Protein AF-A0A376CWV5-F1 (afdb_monomer)

Mean predicted aligned error: 5.67 Å

Nearest PDB structures (foldseek):
  1bi3-assembly1_A  TM=5.026E-01  e=1.305E-01  Corynebacterium diphtheriae
  7b24-assembly1_B  TM=5.059E-01  e=2.778E-01  Saccharopolyspora erythraea NRRL 2338
  5eeg-assembly1_B  TM=7.742E-01  e=1.175E+00  Streptomyces peucetius
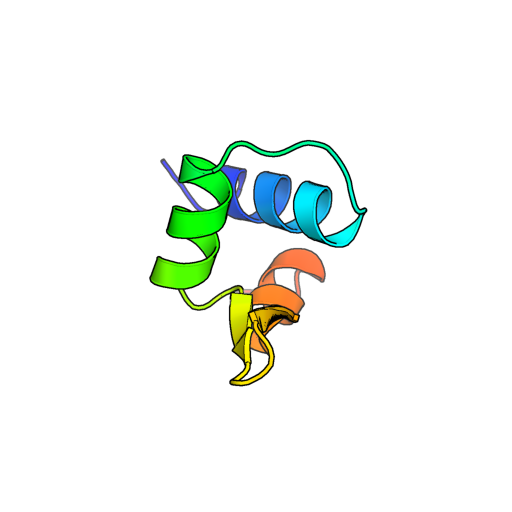  7pgj-assembly1_A-2  TM=7.692E-01  e=1.175E+00  Streptomyces peucetius
  5eeg-assembly1_A  TM=7.735E-01  e=1.259E+00  Streptomyces peucetius

Solvent-accessible surface area (backbone atoms only — not comparable to full-atom values): 3513 Å² total; per-residue (Å²): 140,68,71,62,63,56,36,52,50,51,48,34,50,75,68,74,41,94,73,53,72,67,59,52,49,53,36,39,74,72,49,26,31,44,73,46,97,85,71,49,77,42,76,28,74,62,30,49,30,52,63,72,52,67,71,59,85,125

pLDDT: mean 84.07, std 14.57, range [38.97, 93.81]

Sequence (58 aa):
MTANNDRFTLRRWAAAKHITKAQLADLIDKGYITTLDDGTHRLTPVGTALITGKDTTL

Secondary structure (DSSP, 8-state):
--SHHHHHHHHHHHTT----HHHHHHHHHTTSEEE-TTS-EEE-HHHHHHHHT-----

Structure (mmCIF, N/CA/C/O backbone):
data_AF-A0A376CWV5-F1
#
_entry.id   AF-A0A376CWV5-F1
#
loop_
_atom_site.group_PDB
_atom_site.id
_atom_site.type_symbol
_atom_site.label_atom_id
_atom_site.label_alt_id
_atom_site.label_comp_id
_atom_site.label_asym_id
_atom_site.label_entity_id
_atom_site.label_seq_id
_atom_site.pdbx_PDB_ins_code
_atom_site.Cartn_x
_atom_site.Cartn_y
_atom_site.Cartn_z
_atom_site.occupancy
_atom_site.B_iso_or_equiv
_atom_site.auth_seq_id
_atom_site.auth_comp_id
_atom_site.auth_asym_id
_atom_site.auth_atom_id
_atom_site.pdbx_PDB_model_num
ATOM 1 N N . MET A 1 1 ? 10.917 -0.514 16.685 1.00 47.44 1 MET A N 1
ATOM 2 C CA . MET A 1 1 ? 11.549 0.232 15.577 1.00 47.44 1 MET A CA 1
ATOM 3 C C . MET A 1 1 ? 10.474 0.665 14.589 1.00 47.44 1 MET A C 1
ATOM 5 O O . MET A 1 1 ? 10.043 -0.124 13.770 1.00 47.44 1 MET A O 1
ATOM 9 N N . THR A 1 2 ? 10.006 1.905 14.629 1.00 55.97 2 THR A N 1
ATOM 10 C CA . THR A 1 2 ? 8.817 2.308 15.409 1.00 55.97 2 THR A CA 1
ATOM 11 C C . THR A 1 2 ? 8.119 3.382 14.565 1.00 55.97 2 THR A C 1
ATOM 13 O O . THR A 1 2 ? 8.719 4.437 14.430 1.00 55.97 2 THR A O 1
ATOM 16 N N . ALA A 1 3 ? 6.975 3.097 13.921 1.00 59.62 3 ALA A N 1
ATOM 17 C CA . ALA A 1 3 ? 6.066 3.976 13.135 1.00 59.62 3 ALA A CA 1
ATOM 18 C C . ALA A 1 3 ? 6.654 5.009 12.126 1.00 59.62 3 ALA A C 1
ATOM 20 O O . ALA A 1 3 ? 6.250 5.058 10.965 1.00 59.62 3 ALA A O 1
ATOM 21 N N . ASN A 1 4 ? 7.634 5.822 12.521 1.00 69.06 4 ASN A N 1
ATOM 22 C CA . ASN A 1 4 ? 8.329 6.819 11.707 1.00 69.06 4 ASN A CA 1
ATOM 23 C C . ASN A 1 4 ? 9.029 6.235 10.474 1.00 69.06 4 ASN A C 1
ATOM 25 O O . ASN A 1 4 ? 9.009 6.860 9.413 1.00 69.06 4 ASN A O 1
ATOM 29 N N . ASN A 1 5 ? 9.625 5.042 10.583 1.00 81.81 5 ASN A N 1
ATOM 30 C CA . ASN A 1 5 ? 10.308 4.416 9.446 1.00 81.81 5 ASN A CA 1
ATOM 31 C C . ASN A 1 5 ? 9.306 3.910 8.391 1.00 81.81 5 ASN A C 1
ATOM 33 O O . ASN A 1 5 ? 9.545 4.033 7.188 1.00 81.81 5 ASN A O 1
ATOM 37 N N . ASP A 1 6 ? 8.145 3.428 8.840 1.00 85.75 6 ASP A N 1
ATOM 38 C CA . ASP A 1 6 ? 7.052 2.983 7.970 1.00 85.75 6 ASP A CA 1
ATOM 39 C C . ASP A 1 6 ? 6.418 4.168 7.254 1.00 85.75 6 ASP A C 1
ATOM 41 O O . ASP A 1 6 ? 6.263 4.145 6.037 1.00 85.75 6 ASP A O 1
ATOM 45 N N . ARG A 1 7 ? 6.159 5.260 7.981 1.00 87.88 7 ARG A N 1
ATOM 46 C CA . ARG A 1 7 ? 5.670 6.514 7.400 1.00 87.88 7 ARG A CA 1
ATOM 47 C C . ARG A 1 7 ? 6.616 7.057 6.328 1.00 87.88 7 ARG A C 1
ATOM 49 O O . ARG A 1 7 ? 6.159 7.504 5.276 1.00 87.88 7 ARG A O 1
ATOM 56 N N . PHE A 1 8 ? 7.926 7.031 6.579 1.00 89.06 8 PHE A N 1
ATOM 57 C CA . PHE A 1 8 ? 8.927 7.470 5.606 1.00 89.06 8 PHE A CA 1
ATOM 58 C C . PHE A 1 8 ? 8.932 6.576 4.359 1.00 89.06 8 PHE A C 1
ATOM 60 O O . PHE A 1 8 ? 8.909 7.077 3.234 1.00 89.06 8 PHE A O 1
ATOM 67 N N . THR A 1 9 ? 8.896 5.259 4.553 1.00 91.44 9 THR A N 1
ATOM 68 C CA . THR A 1 9 ? 8.880 4.270 3.467 1.00 91.44 9 THR A CA 1
ATOM 69 C C . THR A 1 9 ? 7.604 4.376 2.630 1.00 91.44 9 THR A C 1
ATOM 71 O O . THR A 1 9 ? 7.673 4.443 1.404 1.00 91.44 9 THR A O 1
ATOM 74 N N . LEU A 1 10 ? 6.448 4.506 3.281 1.00 90.62 10 LEU A N 1
ATOM 75 C CA . LEU A 1 10 ? 5.147 4.677 2.642 1.00 90.62 10 LEU A CA 1
ATOM 76 C C . LEU A 1 10 ? 5.061 5.993 1.856 1.00 90.62 10 LEU A C 1
ATOM 78 O O . LEU A 1 10 ? 4.548 6.011 0.740 1.00 90.62 10 LEU A O 1
ATOM 82 N N . ARG A 1 11 ? 5.630 7.087 2.382 1.00 91.06 11 ARG A N 1
ATOM 83 C CA . ARG A 1 11 ? 5.765 8.357 1.647 1.00 91.06 11 ARG A CA 1
ATOM 84 C C . ARG A 1 11 ? 6.631 8.219 0.398 1.00 91.06 11 ARG A C 1
ATOM 86 O O . ARG A 1 11 ? 6.288 8.789 -0.634 1.00 91.06 11 ARG A O 1
ATOM 93 N N . ARG A 1 12 ? 7.742 7.478 0.473 1.00 92.12 12 ARG A N 1
ATOM 94 C CA . ARG A 1 12 ? 8.596 7.214 -0.697 1.00 92.12 12 ARG A CA 1
ATOM 95 C C . ARG A 1 12 ? 7.850 6.400 -1.745 1.00 92.12 12 ARG A C 1
ATOM 97 O O . ARG A 1 12 ? 7.876 6.787 -2.908 1.00 92.12 12 ARG A O 1
ATOM 104 N N . TRP A 1 13 ? 7.150 5.349 -1.328 1.00 91.75 13 TRP A N 1
ATOM 105 C CA . TRP A 1 13 ? 6.312 4.552 -2.220 1.00 91.75 13 TRP A CA 1
ATOM 106 C C . TRP A 1 13 ? 5.236 5.403 -2.910 1.00 91.75 13 TRP A C 1
ATOM 108 O O . TRP A 1 13 ? 5.155 5.412 -4.135 1.00 91.75 13 TRP A O 1
ATOM 118 N N . ALA A 1 14 ? 4.484 6.199 -2.142 1.00 89.31 14 ALA A N 1
ATOM 119 C CA . ALA A 1 14 ? 3.430 7.071 -2.664 1.00 89.31 14 ALA A CA 1
ATOM 120 C C . ALA A 1 14 ? 3.960 8.148 -3.629 1.00 89.31 14 ALA A C 1
ATOM 122 O O . ALA A 1 14 ? 3.268 8.548 -4.558 1.00 89.31 14 ALA A O 1
ATOM 123 N N . ALA A 1 15 ? 5.202 8.600 -3.434 1.00 90.25 15 ALA A N 1
ATOM 124 C CA . ALA A 1 15 ? 5.896 9.526 -4.327 1.00 90.25 15 ALA A CA 1
ATOM 125 C C . ALA A 1 15 ? 6.592 8.832 -5.519 1.00 90.25 15 ALA A C 1
ATOM 127 O O . ALA A 1 15 ? 7.452 9.447 -6.155 1.00 90.25 15 ALA A O 1
ATOM 128 N N . ALA A 1 16 ? 6.284 7.554 -5.780 1.00 87.31 16 ALA A N 1
ATOM 129 C CA . ALA A 1 16 ? 6.912 6.716 -6.806 1.00 87.31 16 ALA A CA 1
ATOM 130 C C . ALA A 1 16 ? 8.454 6.685 -6.723 1.00 87.31 16 ALA A C 1
ATOM 132 O O . ALA A 1 16 ? 9.158 6.570 -7.728 1.00 87.31 16 ALA A O 1
ATOM 133 N N . LYS A 1 17 ? 9.010 6.820 -5.513 1.00 92.44 17 LYS A N 1
ATOM 134 C CA . LYS A 1 17 ? 10.450 6.698 -5.263 1.00 92.44 17 LYS A CA 1
ATOM 135 C C . LYS A 1 17 ? 10.834 5.234 -5.084 1.00 92.44 17 LYS A C 1
ATOM 137 O O . LYS A 1 17 ? 10.031 4.398 -4.682 1.00 92.44 17 LYS A O 1
ATOM 142 N N . HIS A 1 18 ? 12.113 4.955 -5.317 1.00 91.31 18 HIS A N 1
ATOM 143 C CA . HIS A 1 18 ? 12.677 3.627 -5.128 1.00 91.31 18 HIS A CA 1
ATOM 144 C C . HIS A 1 18 ? 12.543 3.159 -3.667 1.00 91.31 18 HIS A C 1
ATOM 146 O O . HIS A 1 18 ? 13.048 3.815 -2.749 1.00 91.31 18 HIS A O 1
ATOM 152 N N . ILE A 1 19 ? 11.907 2.003 -3.485 1.00 92.31 19 ILE A N 1
ATOM 153 C CA . ILE A 1 19 ? 11.843 1.234 -2.239 1.00 92.31 19 ILE A CA 1
ATOM 154 C C . ILE A 1 19 ? 12.194 -0.227 -2.540 1.00 92.31 19 ILE A C 1
ATOM 156 O O . ILE A 1 19 ? 12.104 -0.672 -3.684 1.00 92.31 19 ILE A O 1
ATOM 160 N N . THR A 1 20 ? 12.619 -0.980 -1.532 1.00 93.56 20 THR A N 1
ATOM 161 C CA . THR A 1 20 ? 12.937 -2.402 -1.709 1.00 93.56 20 THR A CA 1
ATOM 162 C C . THR A 1 20 ? 11.670 -3.262 -1.730 1.00 93.56 20 THR A C 1
ATOM 164 O O . THR A 1 20 ? 10.623 -2.874 -1.214 1.00 93.56 20 THR A O 1
ATOM 167 N N . LYS A 1 21 ? 11.767 -4.476 -2.290 1.00 90.81 21 LYS A N 1
ATOM 168 C CA . LYS A 1 21 ? 10.661 -5.450 -2.253 1.00 90.81 21 LYS A CA 1
ATOM 169 C C . LYS A 1 21 ? 10.243 -5.800 -0.821 1.00 90.81 21 LYS A C 1
ATOM 171 O O . LYS A 1 21 ? 9.055 -5.904 -0.558 1.00 90.81 21 LYS A O 1
ATOM 176 N N . ALA A 1 22 ? 11.208 -5.923 0.094 1.0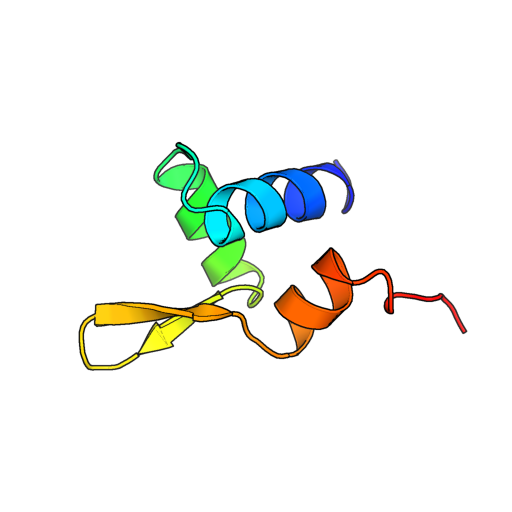0 91.56 22 ALA A N 1
ATOM 177 C CA . ALA A 1 22 ? 10.939 -6.169 1.511 1.00 91.56 22 ALA A CA 1
ATOM 178 C C . ALA A 1 22 ? 10.160 -5.009 2.150 1.00 91.56 22 ALA A C 1
ATOM 180 O O . ALA A 1 22 ? 9.176 -5.234 2.836 1.00 91.56 22 ALA A O 1
ATOM 181 N N . GLN A 1 23 ? 10.536 -3.763 1.842 1.00 91.69 23 GLN A N 1
ATOM 182 C CA . GLN A 1 23 ? 9.809 -2.577 2.298 1.00 91.69 23 GLN A CA 1
ATOM 183 C C . GLN A 1 23 ? 8.370 -2.536 1.781 1.00 91.69 23 GLN A C 1
ATOM 185 O O . GLN A 1 23 ? 7.467 -2.166 2.522 1.00 91.69 23 GLN A O 1
ATOM 190 N N . LEU A 1 24 ? 8.146 -2.906 0.519 1.00 91.12 24 LEU A N 1
ATOM 191 C CA . LEU A 1 24 ? 6.795 -2.986 -0.031 1.00 91.12 24 LEU A CA 1
ATOM 192 C C . LEU A 1 24 ? 5.976 -4.085 0.658 1.00 91.12 24 LEU A C 1
ATOM 194 O O . LEU A 1 24 ? 4.836 -3.834 1.038 1.00 91.12 24 LEU A O 1
ATOM 198 N N . ALA A 1 25 ? 6.565 -5.269 0.846 1.00 91.56 25 ALA A N 1
ATOM 199 C CA . ALA A 1 25 ? 5.923 -6.384 1.534 1.00 91.56 25 ALA A CA 1
ATOM 200 C C . ALA A 1 25 ? 5.534 -6.007 2.970 1.00 91.56 25 ALA A C 1
ATOM 202 O O . ALA A 1 25 ? 4.389 -6.220 3.347 1.00 91.56 25 ALA A O 1
ATOM 203 N N . ASP A 1 26 ? 6.422 -5.343 3.715 1.00 91.62 26 ASP A N 1
ATOM 204 C CA . ASP A 1 26 ? 6.133 -4.844 5.064 1.00 91.62 26 ASP A CA 1
ATOM 205 C C . ASP A 1 26 ? 4.951 -3.863 5.084 1.00 91.62 26 ASP A C 1
ATOM 207 O O . ASP A 1 26 ? 4.137 -3.886 6.003 1.00 91.62 26 ASP A 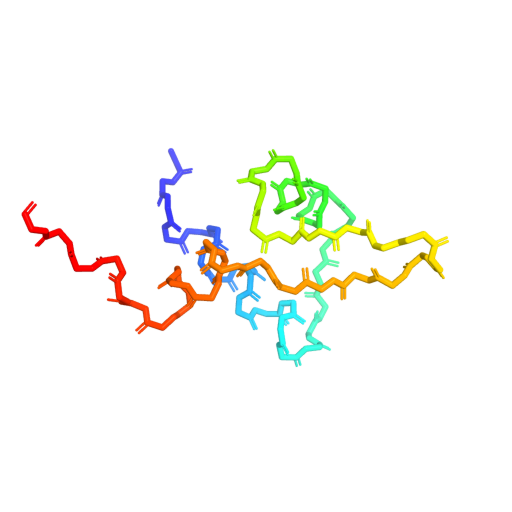O 1
ATOM 211 N N . LEU A 1 27 ? 4.837 -2.973 4.092 1.00 91.31 27 LEU A N 1
ATOM 212 C CA . LEU A 1 27 ? 3.723 -2.020 4.018 1.00 91.31 27 LEU A CA 1
ATOM 213 C C . LEU A 1 27 ? 2.387 -2.701 3.691 1.00 91.31 27 LEU A C 1
ATOM 215 O O . LEU A 1 27 ? 1.341 -2.226 4.138 1.00 91.31 27 LEU A O 1
ATOM 219 N N . ILE A 1 28 ? 2.420 -3.784 2.912 1.00 93.06 28 ILE A N 1
ATOM 220 C CA . ILE A 1 28 ? 1.242 -4.599 2.595 1.00 93.06 28 ILE A CA 1
ATOM 221 C C . ILE A 1 28 ? 0.836 -5.436 3.813 1.00 93.06 28 ILE A C 1
ATOM 223 O O . ILE A 1 28 ? -0.331 -5.421 4.189 1.00 93.06 28 ILE A O 1
ATOM 227 N N . ASP A 1 29 ? 1.796 -6.095 4.466 1.00 92.44 29 ASP A N 1
ATOM 228 C CA . ASP A 1 29 ? 1.582 -6.918 5.664 1.00 92.44 29 ASP A CA 1
ATOM 229 C C 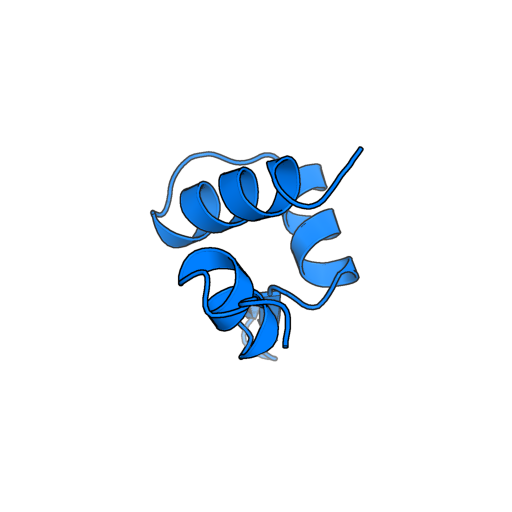. ASP A 1 29 ? 0.994 -6.095 6.820 1.00 92.44 29 ASP A C 1
ATOM 231 O O . ASP A 1 29 ? 0.040 -6.499 7.480 1.00 92.44 29 ASP A O 1
ATOM 235 N N . LYS A 1 30 ? 1.470 -4.854 6.982 1.00 89.81 30 LYS A N 1
ATOM 236 C CA . LYS A 1 30 ? 0.926 -3.886 7.950 1.00 89.81 30 LYS A CA 1
ATOM 237 C C . LYS A 1 30 ? -0.423 -3.280 7.542 1.00 89.81 30 LYS A C 1
ATOM 239 O O . LYS A 1 30 ? -0.989 -2.497 8.300 1.00 89.81 30 LYS A O 1
ATOM 244 N N . GLY A 1 31 ? -0.930 -3.580 6.345 1.00 91.94 31 GLY A N 1
ATOM 245 C CA . GLY A 1 31 ? -2.218 -3.087 5.855 1.00 91.94 31 GLY A CA 1
ATOM 246 C C 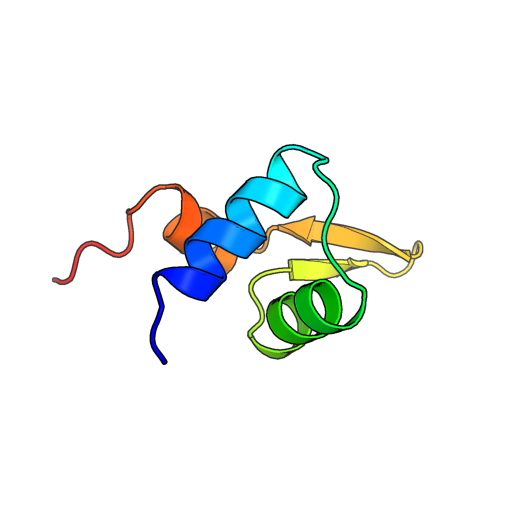. GLY A 1 31 ? -2.228 -1.613 5.433 1.00 91.94 31 GLY A C 1
ATOM 247 O O . GLY A 1 31 ? -3.301 -1.021 5.297 1.00 91.94 31 GLY A O 1
ATOM 248 N N . TYR A 1 32 ? -1.068 -0.990 5.206 1.00 92.38 32 TYR A N 1
ATOM 249 C CA . TYR A 1 32 ? -0.982 0.385 4.687 1.00 92.38 32 TYR A CA 1
ATOM 250 C C . TYR A 1 32 ? -1.200 0.462 3.173 1.00 92.38 32 TYR A C 1
ATOM 252 O O . TYR A 1 32 ? -1.636 1.493 2.650 1.00 92.38 32 TYR A O 1
ATOM 260 N N . ILE A 1 33 ? -0.892 -0.629 2.475 1.00 93.31 33 ILE A N 1
ATOM 261 C CA . ILE A 1 33 ? -1.099 -0.807 1.041 1.00 93.31 33 ILE A CA 1
ATOM 262 C C . ILE A 1 33 ? -1.936 -2.068 0.847 1.00 93.31 33 ILE A C 1
ATOM 264 O O . ILE A 1 33 ? -1.710 -3.081 1.500 1.00 93.31 33 ILE A O 1
ATOM 268 N N . THR A 1 34 ? -2.899 -2.008 -0.063 1.00 93.81 34 THR A N 1
ATOM 269 C CA . THR A 1 34 ? -3.642 -3.173 -0.534 1.00 93.81 34 THR A CA 1
ATOM 270 C C . THR A 1 34 ? -3.254 -3.480 -1.974 1.00 93.81 34 THR A C 1
ATOM 272 O O . THR A 1 34 ? -2.915 -2.575 -2.741 1.00 93.81 34 THR A O 1
ATOM 275 N N . THR A 1 35 ? -3.286 -4.758 -2.332 1.00 93.44 35 THR A N 1
ATOM 276 C CA . THR A 1 35 ? -3.114 -5.208 -3.713 1.00 93.44 35 THR A CA 1
ATOM 277 C C . THR A 1 35 ? -4.487 -5.583 -4.237 1.00 93.44 35 THR A C 1
ATOM 279 O O . THR A 1 35 ? -5.180 -6.388 -3.622 1.00 93.44 35 THR A O 1
ATOM 282 N N . LEU A 1 36 ? -4.888 -4.945 -5.328 1.00 91.19 36 LEU A N 1
ATOM 283 C CA . LEU A 1 36 ? -6.126 -5.231 -6.034 1.00 91.19 36 LEU A CA 1
ATOM 284 C C . LEU A 1 36 ? -5.962 -6.470 -6.924 1.00 91.19 36 LEU A C 1
ATOM 286 O O . LEU A 1 36 ? -4.843 -6.878 -7.239 1.00 91.19 36 LEU A O 1
ATOM 290 N N . ASP A 1 37 ? -7.083 -7.037 -7.367 1.00 90.44 37 ASP A N 1
ATOM 291 C CA . ASP A 1 37 ? -7.111 -8.246 -8.203 1.00 90.44 37 ASP A CA 1
ATOM 292 C C . ASP A 1 37 ? -6.418 -8.073 -9.569 1.00 90.44 37 ASP A C 1
ATOM 294 O O . ASP A 1 37 ? -6.009 -9.049 -10.193 1.00 90.44 37 ASP A O 1
ATOM 298 N N . ASP A 1 38 ? -6.242 -6.831 -10.025 1.00 91.75 38 ASP A N 1
ATOM 299 C CA . ASP A 1 38 ? -5.503 -6.472 -11.243 1.00 91.75 38 ASP A CA 1
ATOM 300 C C . ASP A 1 38 ? -3.975 -6.394 -11.031 1.00 91.75 38 ASP A C 1
ATOM 302 O O . ASP A 1 38 ? -3.232 -6.052 -11.951 1.00 91.75 38 ASP A O 1
ATOM 306 N N . GLY A 1 39 ? -3.494 -6.692 -9.819 1.00 88.00 39 GLY A N 1
ATOM 307 C CA . GLY A 1 39 ? -2.091 -6.561 -9.427 1.00 88.00 39 GLY A CA 1
ATOM 308 C C . GLY A 1 39 ? -1.675 -5.128 -9.082 1.00 88.00 39 GLY A C 1
ATOM 309 O O . GLY A 1 39 ? -0.507 -4.888 -8.767 1.00 88.00 39 GLY A O 1
ATOM 310 N N . THR A 1 40 ? -2.601 -4.166 -9.108 1.00 90.44 40 THR A N 1
ATOM 311 C CA . THR A 1 40 ? -2.316 -2.777 -8.756 1.00 90.44 40 THR A CA 1
ATOM 312 C C . THR A 1 40 ? -2.231 -2.615 -7.243 1.00 90.44 40 THR A C 1
ATOM 314 O O . THR A 1 40 ? -3.096 -3.055 -6.486 1.00 90.44 40 THR A O 1
ATOM 317 N N . HIS A 1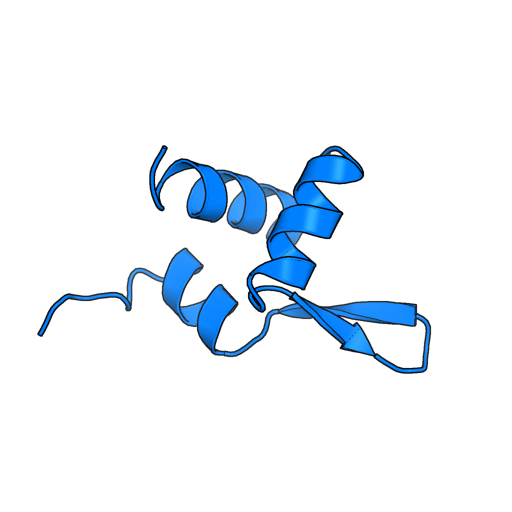 41 ? -1.213 -1.894 -6.783 1.00 93.19 41 HIS A N 1
ATOM 318 C CA . HIS A 1 41 ? -1.080 -1.513 -5.382 1.00 93.19 41 HIS A CA 1
ATOM 319 C C . HIS A 1 41 ? -1.755 -0.162 -5.115 1.00 93.19 41 HIS A C 1
ATOM 321 O O . HIS A 1 41 ? -1.482 0.828 -5.799 1.00 93.19 41 HIS A O 1
ATOM 327 N N . ARG A 1 42 ? -2.611 -0.095 -4.092 1.00 91.94 42 ARG A N 1
ATOM 328 C CA . ARG A 1 42 ? -3.279 1.138 -3.651 1.00 91.94 42 ARG A CA 1
ATOM 329 C C . ARG A 1 42 ? -3.065 1.405 -2.171 1.00 91.94 42 ARG A C 1
ATOM 331 O O . ARG A 1 42 ? -2.986 0.490 -1.360 1.00 91.94 42 ARG A O 1
ATOM 338 N N . LEU A 1 43 ? -3.026 2.686 -1.819 1.00 91.56 43 LEU A N 1
ATOM 339 C CA . LEU A 1 43 ? -3.039 3.136 -0.430 1.00 91.56 43 LEU A CA 1
ATOM 340 C C . LEU A 1 43 ? -4.368 2.780 0.237 1.00 91.56 43 LEU A C 1
ATOM 342 O O . LEU A 1 43 ? -5.437 3.038 -0.317 1.00 91.56 43 LEU A O 1
ATOM 346 N N . THR A 1 44 ? -4.294 2.232 1.446 1.00 92.44 44 THR A N 1
ATOM 347 C CA . THR A 1 44 ? -5.475 2.027 2.289 1.00 92.44 44 THR A CA 1
ATOM 348 C C . THR A 1 44 ? -5.822 3.314 3.047 1.00 92.44 44 THR A C 1
ATOM 350 O O . THR A 1 44 ? -4.996 4.238 3.138 1.00 92.44 44 THR A O 1
ATOM 353 N N . PRO A 1 45 ? -7.023 3.404 3.648 1.00 90.19 45 PRO A N 1
ATOM 354 C CA . PRO A 1 45 ? -7.357 4.506 4.549 1.00 90.19 45 PRO A CA 1
ATOM 355 C C . PRO A 1 45 ? -6.352 4.649 5.702 1.00 90.19 45 PRO A C 1
ATOM 357 O O . PRO A 1 45 ? -5.974 5.766 6.054 1.00 90.19 45 PRO A O 1
ATOM 360 N N . VAL A 1 46 ? -5.850 3.524 6.225 1.00 88.31 46 VAL A N 1
ATOM 361 C CA . VAL A 1 46 ? -4.854 3.483 7.307 1.00 88.31 46 VAL A CA 1
ATOM 362 C C . VAL A 1 46 ? -3.513 4.052 6.837 1.00 88.31 46 VAL A C 1
ATOM 364 O O . VAL A 1 46 ? -2.955 4.942 7.477 1.00 88.31 46 VAL A O 1
A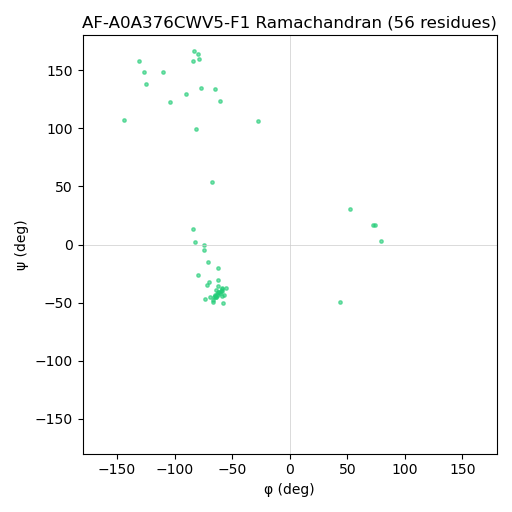TOM 367 N N . GLY A 1 47 ? -3.017 3.622 5.671 1.00 89.75 47 GLY A N 1
ATOM 368 C CA . GLY A 1 47 ? -1.793 4.188 5.099 1.00 89.75 47 GLY A CA 1
ATOM 369 C C . GLY A 1 47 ? -1.926 5.684 4.785 1.00 89.75 47 GLY A C 1
ATOM 370 O O . GLY A 1 47 ? -0.996 6.466 4.999 1.00 89.75 47 GLY A O 1
ATOM 371 N N . THR A 1 48 ? -3.112 6.116 4.353 1.00 89.56 48 THR A N 1
ATOM 372 C CA . THR A 1 48 ? -3.410 7.535 4.110 1.00 89.56 48 THR A CA 1
ATOM 373 C C . THR A 1 48 ? -3.355 8.348 5.406 1.00 89.56 48 THR A C 1
ATOM 375 O O . THR A 1 48 ? -2.751 9.426 5.427 1.00 89.56 48 THR A O 1
ATOM 378 N N . ALA A 1 49 ? -3.917 7.833 6.505 1.00 87.00 49 ALA A N 1
ATOM 379 C CA . ALA A 1 49 ? -3.842 8.462 7.826 1.00 87.00 49 ALA A CA 1
ATOM 380 C C . ALA A 1 49 ? -2.388 8.597 8.316 1.00 87.00 49 ALA A C 1
ATOM 382 O O . ALA A 1 49 ? -1.984 9.673 8.772 1.00 87.00 49 ALA A O 1
ATOM 383 N N . LEU A 1 50 ? -1.573 7.557 8.107 1.00 86.00 50 LEU A N 1
ATOM 384 C CA . LEU A 1 50 ? -0.157 7.546 8.477 1.00 86.00 50 LEU A CA 1
ATOM 385 C C . LEU A 1 50 ? 0.657 8.618 7.726 1.00 86.00 50 LEU A C 1
ATOM 387 O O . LEU A 1 50 ? 1.471 9.330 8.322 1.00 86.00 50 LEU A O 1
ATOM 391 N N . ILE A 1 51 ? 0.439 8.786 6.415 1.00 85.81 51 ILE A N 1
ATOM 392 C CA . ILE A 1 51 ? 1.129 9.823 5.623 1.00 85.81 51 ILE A CA 1
ATOM 393 C C . ILE A 1 51 ? 0.694 11.223 6.063 1.00 85.81 51 ILE A C 1
ATOM 395 O O . ILE A 1 51 ? 1.546 12.100 6.282 1.00 85.81 51 ILE A O 1
ATOM 399 N N . THR A 1 52 ? -0.622 11.425 6.159 1.00 82.38 52 THR A N 1
ATOM 400 C CA . THR A 1 52 ? -1.236 12.730 6.435 1.00 82.38 52 THR A CA 1
ATOM 401 C C . THR A 1 52 ? -1.004 13.202 7.867 1.00 82.38 52 THR A C 1
ATOM 403 O O . THR A 1 52 ? -1.141 14.391 8.128 1.00 82.38 52 THR A O 1
ATOM 406 N N . GLY A 1 53 ? -0.579 12.318 8.778 1.00 68.12 53 GLY A N 1
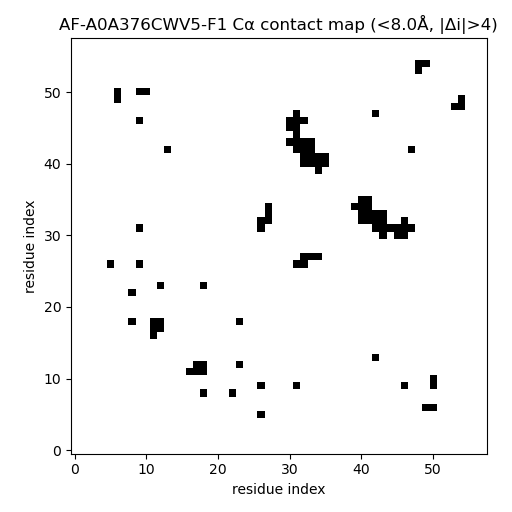ATOM 407 C CA . GLY A 1 53 ? -0.388 12.665 10.188 1.00 68.12 53 GLY A CA 1
ATOM 408 C C . GLY A 1 53 ? -1.710 12.857 10.931 1.00 68.12 53 GLY A C 1
ATOM 409 O O . GLY A 1 53 ? -1.718 13.424 12.018 1.00 68.12 53 GLY A O 1
ATOM 410 N N . LYS A 1 54 ? -2.822 12.375 10.354 1.00 58.06 54 LYS A N 1
ATOM 411 C CA . LYS A 1 54 ? -4.112 12.261 11.046 1.00 58.06 54 LYS A CA 1
ATOM 412 C C . LYS A 1 54 ? -4.147 11.110 12.050 1.00 58.06 54 LYS A C 1
ATOM 414 O O . LYS A 1 54 ? -5.135 10.975 12.758 1.00 58.06 54 LYS A O 1
ATOM 419 N N . ASP A 1 55 ? -3.049 10.368 12.180 1.00 51.84 55 ASP A N 1
ATOM 420 C CA . ASP A 1 55 ? -2.667 9.679 13.417 1.00 51.84 55 ASP A CA 1
ATOM 421 C C . ASP A 1 55 ? -2.305 10.731 14.492 1.00 51.84 55 ASP A C 1
ATOM 423 O O . ASP A 1 55 ? -1.193 10.828 15.000 1.00 51.84 55 ASP A O 1
ATOM 427 N N . THR A 1 56 ? -3.236 11.653 14.729 1.00 44.06 56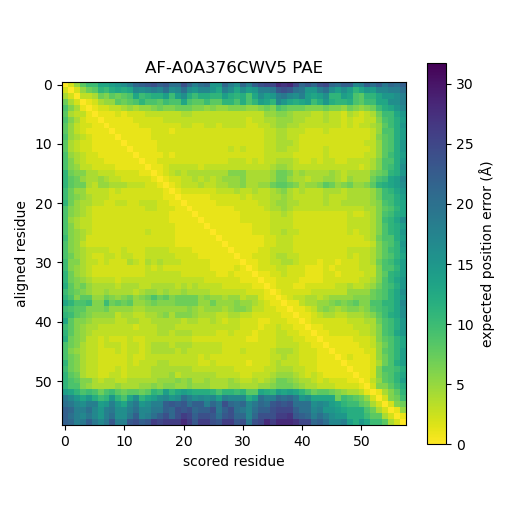 THR A N 1
ATOM 428 C CA . THR A 1 56 ? -3.250 12.493 15.912 1.00 44.06 56 THR A CA 1
ATOM 429 C C . THR A 1 56 ? -3.869 11.597 16.964 1.00 44.06 56 THR A C 1
ATOM 431 O O . THR A 1 56 ? -5.078 11.388 16.958 1.00 44.06 56 THR A O 1
ATOM 434 N N . THR A 1 57 ? -3.011 11.005 17.792 1.00 45.16 57 THR A N 1
ATOM 435 C CA . THR A 1 57 ? -3.337 10.597 19.161 1.00 45.16 57 THR A CA 1
ATOM 436 C C . THR A 1 57 ? -4.442 11.495 19.720 1.00 45.16 57 THR A C 1
ATOM 438 O O . THR A 1 57 ? -4.192 12.676 19.979 1.00 45.16 57 THR A O 1
ATOM 441 N N . LEU A 1 58 ? -5.648 10.938 19.824 1.00 38.97 58 LEU A N 1
ATOM 442 C CA . LEU A 1 58 ? -6.683 11.362 20.762 1.00 38.97 58 LEU A CA 1
ATOM 443 C C . LEU A 1 58 ? -6.440 10.627 22.077 1.00 38.97 58 LEU A C 1
ATOM 445 O O . LEU A 1 58 ? -6.130 9.414 22.004 1.00 38.97 58 LEU A O 1
#

Radius of gyration: 11.13 Å; Cα contacts (8 Å, |Δi|>4): 50; chains: 1; bounding box: 20×21×32 Å

Organism: NCBI:txid38301

Foldseek 3Di:
DDLVVLLVLLVCVVVVHDDDPVSVVVCVVVVQWDQDPVRDIDGDPVVVCSNVVVPPDD